Protein AF-A0AAN8VZH3-F1 (afdb_monomer_lite)

Organism: NCBI:txid194707

Sequence (102 aa):
MSKFESATLKDCLSQLGDGIGELKDSLKALKKLNSANMRFQIANVQTWVSAALTNDDTCNDGVSNKYISASLKNSVKKSVLNVAQLTSNALSIELMGSLKSL

pLDDT: mean 90.05, std 10.14, range [51.0, 98.31]

Foldseek 3Di:
DDPLQVVLVVLLVVLLVQLVVLCVQLVVLVVVADLVCNVVSLVSSLVSLVSSLVSLVVSLVSCVDPVHDPVSSVVSNVVSVVVNVVSVVVSVVSVVVVVVSD

Structure (mmCIF, N/CA/C/O backbone):
data_AF-A0AAN8VZH3-F1
#
_entry.id   AF-A0AAN8VZH3-F1
#
loop_
_atom_site.group_PDB
_atom_site.id
_atom_site.type_symbol
_atom_site.label_atom_id
_atom_site.label_alt_id
_atom_site.label_comp_id
_atom_site.label_asym_id
_atom_site.label_entity_id
_atom_site.label_seq_id
_atom_site.pdbx_PDB_ins_code
_atom_site.Cartn_x
_atom_site.Cartn_y
_atom_site.Cartn_z
_atom_site.occupancy
_atom_site.B_iso_or_equiv
_atom_site.auth_seq_id
_atom_site.auth_comp_id
_atom_site.auth_asym_id
_atom_site.auth_atom_id
_atom_site.pdbx_PDB_model_num
ATOM 1 N N . MET A 1 1 ? -15.011 -7.480 18.760 1.00 83.19 1 MET A N 1
ATOM 2 C CA . MET A 1 1 ? -14.742 -6.520 17.673 1.00 83.19 1 MET A CA 1
ATOM 3 C C . MET A 1 1 ? -16.050 -5.848 17.298 1.00 83.19 1 MET A C 1
ATOM 5 O O . MET A 1 1 ? -17.036 -6.551 17.095 1.00 83.19 1 MET A O 1
ATOM 9 N N . SER A 1 2 ? -16.095 -4.518 17.300 1.00 94.06 2 SER A N 1
ATOM 10 C CA . SER A 1 2 ? -17.302 -3.754 16.963 1.00 94.06 2 SER A CA 1
ATOM 11 C C . SER A 1 2 ? -17.579 -3.764 15.452 1.00 94.06 2 SER A C 1
ATOM 13 O O . SER A 1 2 ? -16.702 -4.085 14.647 1.00 94.06 2 SER A O 1
ATOM 15 N N . LYS A 1 3 ? -18.799 -3.381 15.042 1.00 94.56 3 LYS A N 1
ATOM 16 C CA . LYS A 1 3 ? -19.124 -3.193 13.613 1.00 94.56 3 LYS A CA 1
ATOM 17 C C . LYS A 1 3 ? -18.210 -2.152 12.958 1.00 94.56 3 LYS A C 1
ATOM 19 O O . LYS A 1 3 ? -17.792 -2.351 11.825 1.00 94.56 3 LYS A O 1
ATOM 24 N N . PHE A 1 4 ? -17.884 -1.085 13.690 1.00 92.06 4 PHE A N 1
ATOM 25 C CA . PHE A 1 4 ? -16.985 -0.030 13.231 1.00 92.06 4 PHE A CA 1
ATOM 26 C C . PHE A 1 4 ? -15.561 -0.560 13.029 1.00 92.06 4 PHE A C 1
ATOM 28 O O . PHE A 1 4 ? -15.014 -0.424 11.944 1.00 92.06 4 PHE A O 1
ATOM 35 N N . GLU A 1 5 ? -15.009 -1.275 14.015 1.00 95.62 5 GLU A N 1
ATOM 36 C CA . GLU A 1 5 ? -13.684 -1.904 13.903 1.00 95.62 5 GLU A CA 1
ATOM 37 C C . GLU A 1 5 ? -13.605 -2.880 12.723 1.00 95.62 5 GLU A C 1
ATOM 39 O O . GLU A 1 5 ? -12.612 -2.901 12.000 1.00 95.62 5 GLU A O 1
ATOM 44 N N . SER A 1 6 ? -14.660 -3.670 12.494 1.00 95.94 6 SER A N 1
ATOM 45 C CA . SER A 1 6 ? -14.703 -4.580 11.348 1.00 95.94 6 SER A CA 1
ATOM 46 C C . SER A 1 6 ? -14.755 -3.847 10.008 1.00 95.94 6 SER A C 1
ATOM 48 O O . SER A 1 6 ? -14.205 -4.373 9.043 1.00 95.94 6 SER A O 1
ATOM 50 N N . ALA A 1 7 ? -15.439 -2.703 9.922 1.00 95.69 7 ALA A N 1
ATOM 51 C CA . ALA A 1 7 ? -15.486 -1.893 8.707 1.00 95.69 7 ALA A CA 1
ATOM 52 C C . ALA A 1 7 ? -14.116 -1.263 8.432 1.00 95.69 7 ALA A C 1
ATOM 54 O O . ALA A 1 7 ? -13.553 -1.488 7.369 1.00 95.69 7 ALA A O 1
ATOM 55 N N . THR A 1 8 ? -13.511 -0.621 9.435 1.00 95.69 8 THR A N 1
ATOM 56 C CA . THR A 1 8 ? -12.165 -0.041 9.321 1.00 95.69 8 THR A CA 1
ATOM 57 C C . THR A 1 8 ? -11.114 -1.080 8.932 1.00 95.69 8 THR A C 1
ATOM 59 O O . THR A 1 8 ? -10.245 -0.802 8.110 1.00 95.69 8 THR A O 1
ATOM 62 N N . LEU A 1 9 ? -11.186 -2.299 9.482 1.00 96.00 9 LEU A N 1
ATOM 63 C CA . LEU A 1 9 ? -10.264 -3.368 9.099 1.00 96.00 9 LEU A CA 1
ATOM 64 C C . LEU A 1 9 ? -10.470 -3.813 7.644 1.00 96.00 9 LEU A C 1
ATOM 66 O O . LEU A 1 9 ? -9.492 -4.083 6.955 1.00 96.00 9 LEU A O 1
ATOM 70 N N . LYS A 1 10 ? -11.719 -3.884 7.165 1.00 97.31 10 LYS A N 1
ATOM 71 C CA . LYS A 1 10 ? -12.008 -4.191 5.755 1.00 97.31 10 LYS A CA 1
ATOM 72 C C . LYS A 1 10 ? -11.479 -3.105 4.825 1.00 97.31 10 L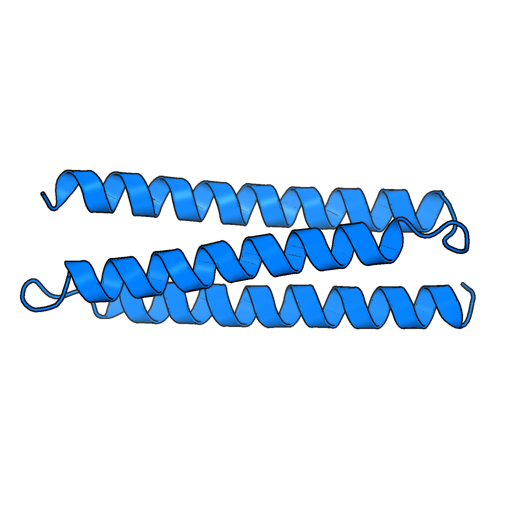YS A C 1
ATOM 74 O O . LYS A 1 10 ? -10.854 -3.447 3.827 1.00 97.31 10 LYS A O 1
ATOM 79 N N . ASP A 1 11 ? -11.675 -1.838 5.176 1.00 97.06 11 ASP A N 1
ATOM 80 C CA . ASP A 1 11 ? -11.172 -0.708 4.392 1.00 97.06 11 ASP A CA 1
ATOM 81 C C . ASP A 1 11 ? -9.642 -0.744 4.327 1.00 97.06 11 ASP A C 1
ATOM 83 O O . ASP A 1 11 ? -9.071 -0.682 3.242 1.00 97.06 11 ASP A O 1
ATOM 87 N N . CYS A 1 12 ? -8.974 -0.973 5.465 1.00 97.31 12 CYS A N 1
ATOM 88 C CA . CYS A 1 12 ? -7.526 -1.170 5.496 1.00 97.31 12 CYS A CA 1
ATOM 89 C C . CYS A 1 12 ? -7.075 -2.334 4.597 1.00 97.31 12 CYS A C 1
ATOM 91 O O . CYS A 1 12 ? -6.135 -2.185 3.822 1.00 97.31 12 CYS A O 1
ATOM 93 N N . LEU A 1 13 ? -7.741 -3.492 4.668 1.00 97.12 13 LEU A N 1
ATOM 94 C CA . LEU A 1 13 ? -7.406 -4.636 3.815 1.00 97.12 13 LEU A CA 1
ATOM 95 C C . LEU A 1 13 ? -7.597 -4.323 2.325 1.00 97.12 13 LEU A C 1
ATOM 97 O O . LEU A 1 13 ? -6.822 -4.824 1.513 1.00 97.12 13 LEU A O 1
ATOM 101 N N . SER A 1 14 ? -8.588 -3.499 1.969 1.00 98.19 14 SER A N 1
ATOM 102 C CA . SER A 1 14 ? -8.764 -3.016 0.596 1.00 98.19 14 SER A CA 1
ATOM 103 C C . SER A 1 14 ? -7.578 -2.161 0.159 1.00 98.19 14 SER A C 1
ATOM 105 O O . SER A 1 14 ? -6.994 -2.455 -0.875 1.00 98.19 14 SER A O 1
ATOM 107 N N . GLN A 1 15 ? -7.166 -1.183 0.976 1.00 98.31 15 GLN A N 1
ATOM 108 C CA . GLN A 1 15 ? -6.012 -0.321 0.679 1.00 98.31 15 GLN A CA 1
ATOM 109 C C . GLN A 1 15 ? -4.727 -1.138 0.489 1.00 98.31 15 GLN A C 1
ATOM 111 O O . GLN A 1 15 ? -4.025 -0.985 -0.505 1.00 98.31 15 GLN A O 1
ATOM 116 N N . LEU A 1 16 ? -4.450 -2.083 1.393 1.00 96.88 16 LEU A N 1
ATOM 117 C CA . LEU A 1 16 ? -3.298 -2.980 1.251 1.00 96.88 16 LEU A CA 1
ATOM 118 C C . LEU A 1 16 ? -3.403 -3.856 -0.011 1.00 96.88 16 LEU A C 1
ATOM 120 O O . LEU A 1 16 ? -2.396 -4.156 -0.652 1.00 96.88 16 LEU A O 1
ATOM 124 N N . GLY A 1 17 ? -4.616 -4.277 -0.377 1.00 97.62 17 GLY A N 1
ATOM 125 C CA . GLY A 1 17 ? -4.887 -5.008 -1.615 1.00 97.62 17 GLY A CA 1
ATOM 126 C C . GLY A 1 17 ? -4.575 -4.190 -2.870 1.00 97.62 17 GLY A C 1
ATOM 127 O O . GLY A 1 17 ? -3.935 -4.715 -3.787 1.00 97.62 17 GLY A O 1
ATOM 128 N N . ASP A 1 18 ? -4.964 -2.916 -2.882 1.00 98.12 18 ASP A N 1
ATOM 129 C CA . ASP A 1 18 ? -4.674 -1.969 -3.961 1.00 98.12 18 ASP A CA 1
ATOM 130 C C . ASP A 1 18 ? -3.161 -1.723 -4.073 1.00 98.12 18 ASP A C 1
ATOM 132 O O . ASP A 1 18 ? -2.592 -1.890 -5.155 1.00 98.12 18 ASP A O 1
ATOM 136 N N . GLY A 1 19 ? -2.477 -1.509 -2.941 1.00 97.00 19 GLY A N 1
ATOM 137 C CA . GLY A 1 19 ? -1.014 -1.404 -2.877 1.00 97.00 19 GLY A CA 1
ATOM 138 C C . GLY A 1 19 ? -0.289 -2.637 -3.432 1.00 97.00 19 GLY A C 1
ATOM 139 O O . GLY A 1 19 ? 0.674 -2.524 -4.190 1.00 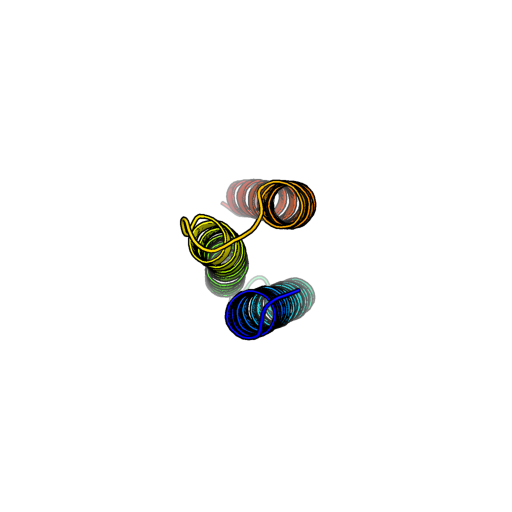97.00 19 GLY A O 1
ATOM 140 N N . ILE A 1 20 ? -0.784 -3.847 -3.147 1.00 96.19 20 ILE A N 1
ATOM 141 C CA . ILE A 1 20 ? -0.259 -5.082 -3.759 1.00 96.19 20 ILE A CA 1
ATOM 142 C C . ILE A 1 20 ? -0.469 -5.085 -5.283 1.00 96.19 20 ILE A C 1
ATOM 144 O O . ILE A 1 20 ? 0.375 -5.607 -6.020 1.00 96.19 20 ILE A O 1
ATOM 148 N N . GLY A 1 21 ? -1.597 -4.564 -5.769 1.00 96.88 21 GLY A N 1
ATOM 149 C CA . GLY A 1 21 ? -1.874 -4.404 -7.197 1.00 96.88 21 GLY A CA 1
ATOM 150 C C . GLY A 1 21 ? -0.858 -3.489 -7.878 1.00 96.88 21 GLY A C 1
ATOM 151 O O . GLY A 1 21 ? -0.236 -3.885 -8.865 1.00 96.88 21 GLY A O 1
ATOM 152 N N . GLU A 1 22 ? -0.616 -2.325 -7.288 1.00 97.12 22 GLU A N 1
ATOM 153 C CA . GLU A 1 22 ? 0.345 -1.329 -7.766 1.00 97.12 22 GLU A CA 1
ATOM 154 C C . GLU A 1 22 ? 1.775 -1.884 -7.779 1.00 97.12 22 GLU A C 1
ATOM 156 O O . GLU A 1 22 ? 2.462 -1.817 -8.798 1.00 97.12 22 GLU A O 1
ATOM 161 N N . LEU A 1 23 ? 2.200 -2.566 -6.709 1.00 94.75 23 LEU A N 1
ATOM 162 C CA . LEU A 1 23 ? 3.497 -3.251 -6.659 1.00 94.75 23 LEU A CA 1
ATOM 163 C C . LEU A 1 23 ? 3.642 -4.322 -7.754 1.00 94.75 23 LEU A C 1
ATOM 165 O O . LEU A 1 23 ? 4.716 -4.493 -8.340 1.00 94.75 23 LEU A O 1
ATOM 169 N N . LYS A 1 24 ? 2.568 -5.056 -8.076 1.00 94.31 24 LYS A N 1
ATOM 170 C CA . LYS A 1 24 ? 2.581 -6.014 -9.195 1.00 94.31 24 LYS A CA 1
ATOM 171 C C . LYS A 1 24 ? 2.737 -5.308 -10.538 1.00 94.31 24 LYS A C 1
ATOM 173 O O . LYS A 1 24 ? 3.402 -5.857 -11.419 1.00 94.31 24 LYS A O 1
ATOM 178 N N . ASP A 1 25 ? 2.140 -4.137 -10.714 1.00 94.00 25 ASP A N 1
ATOM 179 C CA . ASP A 1 25 ? 2.271 -3.355 -11.941 1.00 94.00 25 ASP A CA 1
ATOM 180 C C . ASP A 1 25 ? 3.675 -2.754 -12.085 1.00 94.00 25 ASP A C 1
ATOM 182 O O . ASP A 1 25 ? 4.267 -2.882 -13.165 1.00 94.00 25 ASP A O 1
ATOM 186 N N . SER A 1 26 ? 4.287 -2.293 -10.987 1.00 91.81 26 SER A N 1
ATOM 187 C CA . SER A 1 26 ? 5.717 -1.955 -10.929 1.00 91.81 26 SER A CA 1
ATOM 188 C C . SER A 1 26 ? 6.587 -3.108 -11.422 1.00 91.81 26 SER A C 1
ATOM 190 O O . SER A 1 26 ? 7.372 -2.955 -12.362 1.00 91.81 26 SER A O 1
ATOM 192 N N . LEU A 1 27 ? 6.389 -4.316 -10.884 1.00 89.69 27 LEU A N 1
ATOM 193 C CA . LEU A 1 27 ? 7.144 -5.499 -11.309 1.00 89.69 27 LEU A CA 1
ATOM 194 C C . LEU A 1 27 ? 6.938 -5.838 -12.792 1.00 89.69 27 LEU A C 1
ATOM 196 O O . LEU A 1 27 ? 7.882 -6.257 -13.468 1.00 89.69 27 LEU A O 1
ATOM 200 N N . LYS A 1 28 ? 5.721 -5.684 -13.328 1.00 89.75 28 LYS A N 1
ATOM 201 C CA . LYS A 1 28 ? 5.452 -5.915 -14.757 1.00 89.75 28 LYS A CA 1
ATOM 202 C C . LYS A 1 28 ? 6.176 -4.900 -15.639 1.00 89.75 28 LYS A C 1
ATOM 204 O O . LYS A 1 28 ? 6.671 -5.293 -16.695 1.00 89.75 28 LYS A O 1
ATOM 209 N N . ALA A 1 29 ? 6.234 -3.629 -15.243 1.00 87.81 29 ALA A N 1
ATOM 210 C CA . ALA A 1 29 ? 6.958 -2.608 -15.995 1.00 87.81 29 ALA A CA 1
ATOM 211 C C . ALA A 1 29 ? 8.473 -2.819 -15.935 1.00 87.81 29 ALA A C 1
ATOM 213 O O . ALA A 1 29 ? 9.115 -2.781 -16.984 1.00 87.81 29 ALA A O 1
ATOM 214 N N . LEU A 1 30 ? 9.020 -3.162 -14.763 1.00 85.81 30 LEU A N 1
ATOM 215 C CA . LEU A 1 30 ? 10.435 -3.518 -14.608 1.00 85.81 30 LEU A CA 1
ATOM 216 C C . LEU A 1 30 ? 10.834 -4.701 -15.507 1.00 85.81 30 LEU A C 1
ATOM 218 O O . LEU A 1 30 ? 11.866 -4.669 -16.171 1.00 85.81 30 LEU A O 1
ATOM 222 N N . LYS A 1 31 ? 9.985 -5.730 -15.615 1.00 86.81 31 LYS A N 1
ATOM 223 C CA . LYS A 1 31 ? 10.220 -6.877 -16.516 1.00 86.81 31 LYS A CA 1
ATOM 224 C C . LYS A 1 31 ? 10.193 -6.522 -18.005 1.00 86.81 31 LYS A C 1
ATOM 226 O O . LYS A 1 31 ? 10.680 -7.300 -18.818 1.00 86.81 31 LYS A O 1
ATOM 231 N N . LYS A 1 32 ? 9.593 -5.388 -18.371 1.00 88.00 32 LYS A N 1
ATOM 232 C CA . LYS A 1 32 ? 9.470 -4.902 -19.754 1.00 88.00 32 LYS A CA 1
ATOM 233 C C . LYS A 1 32 ? 10.443 -3.758 -20.059 1.00 88.00 32 LYS A C 1
ATOM 235 O O . LYS A 1 32 ? 10.268 -3.076 -21.077 1.00 88.00 32 LYS A O 1
ATOM 240 N N . LEU A 1 33 ? 11.434 -3.539 -19.188 1.00 86.12 33 LEU A N 1
ATOM 241 C CA . LEU A 1 33 ? 12.439 -2.498 -19.369 1.00 86.12 33 LEU A CA 1
ATOM 242 C C . LEU A 1 33 ? 13.146 -2.645 -20.716 1.00 86.12 33 LEU A C 1
ATOM 244 O O . LEU A 1 33 ? 13.624 -3.718 -21.076 1.00 86.12 33 LEU A O 1
ATOM 248 N N . ASN A 1 34 ? 13.210 -1.546 -21.460 1.00 86.75 34 ASN A N 1
ATOM 249 C CA . ASN A 1 34 ? 13.967 -1.442 -22.703 1.00 86.75 34 ASN A CA 1
ATOM 250 C C . ASN A 1 34 ? 14.605 -0.057 -22.813 1.00 86.75 34 ASN A C 1
ATOM 252 O O . ASN A 1 34 ? 14.091 0.913 -22.262 1.00 86.75 34 ASN A O 1
ATOM 256 N N . SER A 1 35 ? 15.712 0.039 -23.548 1.00 83.81 35 SER A N 1
ATOM 257 C CA . SER A 1 35 ? 16.488 1.278 -23.680 1.00 83.81 35 SER A CA 1
ATOM 258 C C . SER A 1 35 ? 15.699 2.438 -24.294 1.00 83.81 35 SER A C 1
ATOM 260 O O . SER A 1 35 ? 15.933 3.582 -23.921 1.00 83.81 35 SER A O 1
ATOM 262 N N . ALA A 1 36 ? 14.738 2.166 -25.181 1.00 87.81 36 ALA A N 1
ATOM 263 C CA . ALA A 1 36 ? 13.965 3.204 -25.861 1.00 87.81 36 ALA A CA 1
ATOM 264 C C . ALA A 1 36 ? 12.985 3.948 -24.933 1.00 87.81 36 ALA A C 1
ATOM 266 O O . ALA A 1 36 ? 12.767 5.141 -25.113 1.00 87.81 36 ALA A O 1
ATOM 267 N N . ASN A 1 37 ? 12.410 3.265 -23.934 1.00 85.38 37 ASN A N 1
ATOM 268 C CA . ASN A 1 37 ? 11.378 3.822 -23.046 1.00 85.38 37 ASN A CA 1
ATOM 269 C C . ASN A 1 37 ? 11.738 3.755 -21.554 1.00 85.38 37 ASN A C 1
ATOM 271 O O . ASN A 1 37 ? 10.877 3.983 -20.702 1.00 85.38 37 ASN A O 1
ATOM 275 N N . MET A 1 38 ? 12.997 3.457 -21.229 1.00 84.94 38 MET A N 1
ATOM 276 C CA . MET A 1 38 ? 13.458 3.173 -19.868 1.00 84.94 38 MET A CA 1
ATOM 277 C C . MET A 1 38 ? 13.020 4.238 -18.857 1.00 84.94 38 MET A C 1
ATOM 279 O O . MET A 1 38 ? 12.411 3.908 -17.843 1.00 84.94 38 MET A O 1
ATOM 283 N N . ARG A 1 39 ? 13.256 5.523 -19.157 1.00 85.88 39 ARG A N 1
ATOM 284 C CA . ARG A 1 39 ? 12.917 6.638 -18.258 1.00 85.88 39 ARG A CA 1
ATOM 285 C C . ARG A 1 39 ? 11.422 6.702 -17.939 1.00 85.88 39 ARG A C 1
ATOM 287 O O . ARG A 1 39 ? 11.048 6.907 -16.790 1.00 85.88 39 ARG A O 1
ATOM 294 N N . PHE A 1 40 ? 10.572 6.514 -18.947 1.00 86.94 40 PHE A N 1
ATOM 295 C CA . PHE A 1 40 ? 9.120 6.525 -18.770 1.00 86.94 40 PHE A CA 1
ATOM 296 C C . PHE A 1 40 ? 8.636 5.299 -17.985 1.00 86.94 40 PHE A C 1
ATOM 298 O O . PHE A 1 40 ? 7.794 5.413 -17.100 1.00 86.94 40 PHE A O 1
ATOM 305 N N . GLN A 1 41 ? 9.204 4.125 -18.261 1.00 87.81 41 GLN A N 1
ATOM 306 C CA . GLN A 1 41 ? 8.871 2.896 -17.541 1.00 87.81 41 GLN A CA 1
ATOM 307 C C . GLN A 1 41 ? 9.262 2.978 -16.063 1.00 87.81 41 GLN A C 1
ATOM 309 O O . GLN A 1 41 ? 8.468 2.598 -15.209 1.00 87.81 41 GLN A O 1
ATOM 314 N N . ILE A 1 42 ? 10.436 3.534 -15.764 1.00 87.50 42 ILE A N 1
ATOM 315 C CA . ILE A 1 42 ? 10.887 3.817 -14.399 1.00 87.50 42 ILE A CA 1
ATOM 316 C C . ILE A 1 42 ? 9.960 4.826 -13.706 1.00 87.50 42 ILE A C 1
ATOM 318 O O . ILE A 1 42 ? 9.610 4.628 -12.547 1.00 87.50 42 ILE A O 1
ATOM 322 N N . ALA A 1 43 ? 9.513 5.877 -14.399 1.00 88.62 43 ALA A N 1
ATOM 323 C CA . ALA A 1 43 ? 8.581 6.847 -13.820 1.00 88.62 43 ALA A CA 1
ATOM 324 C C . ALA A 1 43 ? 7.224 6.212 -13.445 1.00 88.62 43 ALA A C 1
ATOM 326 O O . ALA A 1 43 ? 6.670 6.514 -12.387 1.00 88.62 43 ALA A O 1
ATOM 327 N N . ASN A 1 44 ? 6.706 5.290 -14.267 1.00 90.62 44 ASN A N 1
ATOM 328 C CA . ASN A 1 44 ? 5.489 4.539 -13.931 1.00 90.62 44 ASN A CA 1
ATOM 329 C C . ASN A 1 44 ? 5.695 3.659 -12.693 1.00 90.62 44 ASN A C 1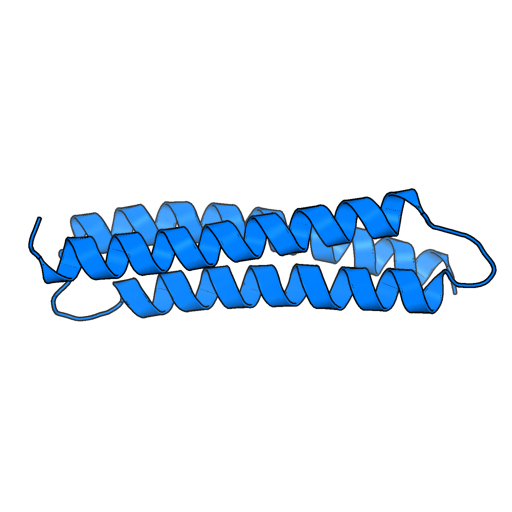
ATOM 331 O O . ASN A 1 44 ? 4.859 3.656 -11.795 1.00 90.62 44 ASN A O 1
ATOM 335 N N . VAL A 1 45 ? 6.835 2.969 -12.622 1.00 91.62 45 VAL A N 1
ATOM 336 C CA . VAL A 1 45 ? 7.230 2.164 -11.459 1.00 91.62 45 VAL A CA 1
ATOM 337 C C . VAL A 1 45 ? 7.246 3.020 -10.186 1.00 91.62 45 VAL A C 1
ATOM 339 O O . VAL A 1 45 ? 6.550 2.694 -9.229 1.00 91.62 45 VAL A O 1
ATOM 342 N N . GLN A 1 46 ? 7.925 4.172 -10.207 1.00 90.56 46 GLN A N 1
ATOM 343 C CA . GLN A 1 46 ? 7.962 5.110 -9.076 1.00 90.56 46 GLN A CA 1
ATOM 344 C C . GLN A 1 46 ? 6.566 5.588 -8.656 1.00 90.56 46 GLN A C 1
ATOM 346 O O . GLN A 1 46 ? 6.289 5.706 -7.463 1.00 90.56 46 GLN A O 1
ATOM 351 N N . THR A 1 47 ? 5.687 5.848 -9.628 1.00 93.50 47 THR A N 1
ATOM 352 C CA . THR A 1 47 ? 4.299 6.265 -9.378 1.00 93.50 47 THR A CA 1
ATOM 353 C C . THR A 1 47 ? 3.536 5.190 -8.611 1.00 93.50 47 THR A C 1
ATOM 355 O O . THR A 1 47 ? 2.950 5.481 -7.573 1.00 93.50 47 THR A O 1
ATOM 358 N N . TRP A 1 48 ? 3.581 3.941 -9.075 1.00 96.38 48 TRP A N 1
ATOM 359 C CA . TRP A 1 48 ? 2.865 2.839 -8.432 1.00 96.38 48 TRP A CA 1
ATOM 360 C C . TRP A 1 48 ? 3.435 2.475 -7.061 1.00 96.38 48 TRP A C 1
ATOM 362 O O . TRP A 1 48 ? 2.671 2.248 -6.131 1.00 96.38 48 TRP A O 1
ATOM 372 N N . VAL A 1 49 ? 4.759 2.480 -6.879 1.00 94.50 49 VAL A N 1
ATOM 373 C CA . VAL A 1 49 ? 5.335 2.222 -5.547 1.00 94.50 49 VAL A CA 1
ATOM 374 C C . VAL A 1 49 ? 4.989 3.346 -4.559 1.00 94.50 49 VAL A C 1
ATOM 376 O O . VAL A 1 49 ? 4.723 3.080 -3.389 1.00 94.50 49 VAL A O 1
ATOM 379 N N . SER A 1 50 ? 4.926 4.598 -5.024 1.00 93.62 50 SER A N 1
ATOM 380 C CA . SER A 1 50 ? 4.501 5.736 -4.193 1.00 93.62 50 SER A CA 1
ATOM 381 C C . SER A 1 50 ? 3.008 5.679 -3.844 1.00 93.62 50 SER A C 1
ATOM 383 O O . SER A 1 50 ? 2.615 6.045 -2.734 1.00 93.62 50 SER A O 1
ATOM 385 N N . ALA A 1 51 ? 2.174 5.181 -4.761 1.00 96.69 51 ALA A N 1
ATOM 386 C CA . ALA A 1 51 ? 0.766 4.905 -4.490 1.00 96.69 51 ALA A CA 1
ATOM 387 C C . ALA A 1 51 ? 0.608 3.809 -3.418 1.00 96.69 51 ALA A C 1
ATOM 389 O O . ALA A 1 51 ? -0.148 4.002 -2.467 1.00 96.69 51 ALA A O 1
ATOM 390 N N . ALA A 1 52 ? 1.432 2.755 -3.461 1.00 97.31 52 ALA A N 1
ATOM 391 C CA . ALA A 1 52 ? 1.387 1.689 -2.461 1.00 97.31 52 ALA A CA 1
ATOM 392 C C . ALA A 1 52 ? 1.720 2.206 -1.049 1.00 97.31 52 ALA A C 1
ATOM 394 O O . ALA A 1 52 ? 1.036 1.851 -0.091 1.00 97.31 52 ALA A O 1
ATOM 395 N N . LEU A 1 53 ? 2.699 3.112 -0.922 1.00 96.81 53 LEU A N 1
ATOM 396 C CA . LEU A 1 53 ? 2.984 3.802 0.347 1.00 96.81 53 LEU A CA 1
ATOM 397 C C . LEU A 1 53 ? 1.807 4.669 0.815 1.00 96.81 53 LEU A C 1
ATOM 399 O O . LEU A 1 53 ? 1.485 4.686 1.999 1.00 96.81 53 LEU A O 1
ATOM 403 N N . THR A 1 54 ? 1.135 5.355 -0.111 1.00 97.62 54 THR A N 1
ATOM 404 C CA . THR A 1 54 ? -0.051 6.168 0.209 1.00 97.62 54 THR A CA 1
ATOM 405 C C . THR A 1 54 ? -1.200 5.295 0.728 1.00 97.62 54 THR A C 1
ATOM 407 O O . THR A 1 54 ? -1.912 5.685 1.656 1.00 97.62 54 THR A O 1
ATOM 410 N N . ASN A 1 55 ? -1.365 4.095 0.168 1.00 97.75 55 ASN A N 1
ATOM 411 C CA . ASN A 1 55 ? -2.351 3.114 0.616 1.00 97.75 55 ASN A CA 1
ATOM 412 C C . ASN A 1 55 ? -2.020 2.574 2.023 1.00 97.75 55 ASN A C 1
ATOM 414 O O . ASN A 1 55 ? -2.914 2.460 2.870 1.00 97.75 55 ASN A O 1
ATOM 418 N N . ASP A 1 56 ? -0.740 2.305 2.306 1.00 96.62 56 ASP A N 1
ATOM 419 C CA . ASP A 1 56 ? -0.266 1.931 3.645 1.00 96.62 56 ASP A CA 1
ATOM 420 C C . ASP A 1 56 ? -0.588 3.035 4.675 1.00 96.62 56 ASP A C 1
ATOM 422 O O . ASP A 1 56 ? -1.200 2.764 5.717 1.00 96.62 56 ASP A O 1
ATOM 426 N N . ASP A 1 57 ? -0.258 4.293 4.362 1.00 9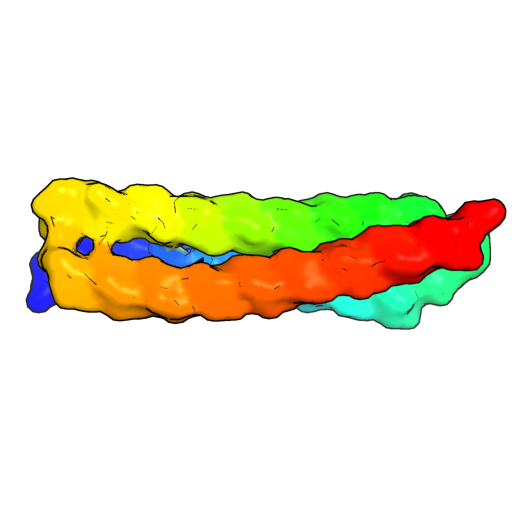6.75 57 ASP A N 1
ATOM 427 C CA . ASP A 1 57 ? -0.549 5.450 5.218 1.00 96.75 57 ASP A CA 1
ATOM 428 C C . ASP A 1 57 ? -2.059 5.625 5.445 1.00 96.75 57 ASP A C 1
ATOM 430 O O . ASP A 1 57 ? -2.506 5.785 6.585 1.00 96.75 57 ASP A O 1
ATOM 434 N N . THR A 1 58 ? -2.866 5.480 4.389 1.00 96.94 58 THR A N 1
ATOM 435 C CA . THR A 1 58 ? -4.333 5.571 4.462 1.00 96.94 58 THR A CA 1
ATOM 436 C C . THR A 1 58 ? -4.922 4.505 5.391 1.00 96.94 58 THR A C 1
ATOM 438 O O . THR A 1 58 ? -5.795 4.809 6.212 1.00 96.94 58 THR A O 1
ATOM 441 N N . CYS A 1 59 ? -4.431 3.258 5.337 1.00 97.12 59 CYS A N 1
ATOM 442 C CA . CYS A 1 59 ? -4.844 2.237 6.303 1.00 97.12 59 CYS A CA 1
ATOM 443 C C . CYS A 1 59 ? -4.476 2.645 7.745 1.00 97.12 59 CYS A C 1
ATOM 445 O O . CYS A 1 59 ? -5.308 2.530 8.657 1.00 97.12 59 CYS A O 1
ATOM 447 N N . ASN A 1 60 ? -3.241 3.106 7.972 1.00 96.19 60 ASN A N 1
ATOM 448 C CA . ASN A 1 60 ? -2.769 3.490 9.304 1.00 96.19 60 ASN A CA 1
ATOM 449 C C . ASN A 1 60 ? -3.569 4.672 9.893 1.00 96.19 60 ASN A C 1
ATOM 451 O O . ASN A 1 60 ? -3.869 4.688 11.096 1.00 96.19 60 ASN A O 1
ATOM 455 N N . ASP A 1 61 ? -3.972 5.624 9.055 1.00 94.62 61 ASP A N 1
ATOM 456 C CA . ASP A 1 61 ? -4.839 6.737 9.442 1.00 94.62 61 ASP A CA 1
ATOM 457 C C . ASP A 1 61 ? -6.254 6.259 9.790 1.00 94.62 61 ASP A C 1
ATOM 459 O O . ASP A 1 61 ? -6.809 6.652 10.823 1.00 94.62 61 ASP A O 1
ATOM 463 N N . GLY A 1 62 ? -6.804 5.320 9.012 1.00 93.31 62 GLY A N 1
ATOM 464 C CA . GLY A 1 62 ? -8.114 4.716 9.267 1.00 93.31 62 GLY A CA 1
ATOM 465 C C . GLY A 1 62 ? -8.226 4.076 10.657 1.00 93.31 62 GLY A C 1
ATOM 466 O O . GLY A 1 62 ? -9.211 4.290 11.372 1.00 93.31 62 GLY A O 1
ATOM 467 N N . VAL A 1 63 ? -7.192 3.349 11.099 1.00 94.06 63 VAL A N 1
ATOM 468 C CA . VAL A 1 63 ? -7.167 2.715 12.435 1.00 94.06 63 VAL A CA 1
ATOM 469 C C . VAL A 1 63 ? -6.762 3.654 13.571 1.00 94.06 63 VAL A C 1
ATOM 471 O O . VAL A 1 63 ? -6.822 3.273 14.743 1.00 94.06 63 VAL A O 1
ATOM 474 N N . SER A 1 64 ? -6.365 4.891 13.268 1.00 92.62 64 SER A N 1
ATOM 475 C CA . SER A 1 64 ? -5.974 5.867 14.288 1.00 92.62 64 SER A CA 1
ATOM 476 C C . SER A 1 64 ? -7.158 6.518 15.012 1.00 92.62 64 SER A C 1
ATOM 478 O O . SER A 1 64 ? -6.946 7.231 15.996 1.00 92.62 64 SER A O 1
ATOM 480 N N . ASN A 1 65 ? -8.386 6.202 14.596 1.00 90.12 65 ASN A N 1
ATOM 481 C CA . ASN A 1 65 ? -9.639 6.675 15.173 1.00 90.12 65 ASN A CA 1
ATOM 482 C C . ASN A 1 65 ? -9.850 6.241 16.648 1.00 90.12 65 ASN A C 1
ATOM 484 O O . ASN A 1 65 ? -9.550 5.113 17.036 1.00 90.12 65 ASN A O 1
ATOM 488 N N . LYS A 1 66 ? -10.438 7.126 17.470 1.00 90.56 66 LYS A N 1
ATOM 489 C CA . LYS A 1 66 ? -10.718 6.905 18.906 1.00 90.56 66 LYS A CA 1
ATOM 490 C C . LYS A 1 66 ? -11.677 5.747 19.222 1.00 90.56 66 LYS A C 1
ATOM 492 O O . LYS A 1 66 ? -11.717 5.297 20.362 1.00 90.56 66 LYS A O 1
ATOM 497 N N . TYR A 1 67 ? -12.467 5.293 18.250 1.00 91.75 67 TYR A N 1
ATOM 498 C CA . TYR A 1 67 ? -13.410 4.178 18.402 1.00 91.75 67 TYR A CA 1
ATOM 499 C C . TYR A 1 67 ? -12.770 2.803 18.139 1.00 91.75 67 TYR A C 1
ATOM 501 O O . TYR A 1 67 ? -13.451 1.782 18.248 1.00 91.75 67 TYR A O 1
ATOM 509 N N . ILE A 1 68 ? -11.479 2.765 17.793 1.00 95.25 68 ILE A N 1
ATOM 510 C CA . ILE A 1 68 ? -10.706 1.538 17.591 1.00 95.25 68 ILE A CA 1
ATOM 511 C C . ILE A 1 68 ? -10.001 1.166 18.894 1.00 95.25 68 ILE A C 1
ATOM 513 O O . ILE A 1 68 ? -9.340 1.999 19.519 1.00 95.25 68 ILE A O 1
ATOM 517 N N . SER A 1 69 ? -10.114 -0.096 19.311 1.00 95.88 69 SER A N 1
ATOM 518 C CA . SER A 1 69 ? -9.400 -0.577 20.493 1.00 95.88 69 SER A CA 1
ATOM 519 C C . SER A 1 69 ? -7.881 -0.463 20.320 1.00 95.88 69 SER A C 1
ATOM 521 O O . SER A 1 69 ? -7.327 -0.724 19.250 1.00 95.88 69 SER A O 1
ATOM 523 N N . ALA A 1 70 ? -7.177 -0.124 21.403 1.00 95.50 70 ALA A N 1
ATOM 524 C CA . ALA A 1 70 ? -5.720 0.025 21.381 1.00 95.50 70 ALA A CA 1
ATOM 525 C C . ALA A 1 70 ? -5.002 -1.251 20.898 1.00 95.50 70 ALA A C 1
ATOM 527 O O . ALA A 1 70 ? -4.013 -1.172 20.174 1.00 95.50 70 ALA A O 1
ATOM 528 N N . SER A 1 71 ? -5.527 -2.429 21.255 1.00 95.12 71 SER A N 1
ATOM 529 C CA . SER A 1 71 ? -4.991 -3.722 20.812 1.00 95.12 71 SER A CA 1
ATOM 530 C C . SER A 1 71 ? -5.085 -3.901 19.291 1.00 95.12 71 SER A C 1
ATOM 532 O O . SER A 1 71 ? -4.090 -4.269 18.658 1.00 95.12 71 SER A O 1
ATOM 534 N N . LEU A 1 72 ? -6.241 -3.583 18.692 1.00 94.25 72 LEU A N 1
ATOM 535 C CA . LEU A 1 72 ? -6.428 -3.664 17.244 1.00 94.25 72 LEU A CA 1
ATOM 536 C C . LEU A 1 72 ? -5.560 -2.630 16.521 1.00 94.25 72 LEU A C 1
ATOM 538 O O . LEU A 1 72 ? -4.832 -2.990 15.598 1.00 94.25 72 LEU A O 1
ATOM 542 N N . LYS A 1 73 ? -5.565 -1.375 16.990 1.00 95.38 73 LYS A N 1
ATOM 543 C CA . LYS A 1 73 ? -4.733 -0.295 16.442 1.00 95.38 73 LYS A CA 1
ATOM 544 C C . LYS A 1 73 ? -3.252 -0.676 16.418 1.00 95.38 73 LYS A C 1
ATOM 546 O O . LYS A 1 73 ? -2.605 -0.544 15.383 1.00 95.38 73 LYS A O 1
ATOM 551 N N . ASN A 1 74 ? -2.720 -1.192 17.527 1.00 96.06 74 ASN A N 1
ATOM 552 C CA . ASN A 1 74 ? -1.314 -1.597 17.618 1.00 96.06 74 ASN A CA 1
ATOM 553 C C . ASN A 1 74 ? -0.986 -2.768 16.684 1.00 96.06 74 ASN A C 1
ATOM 555 O O . ASN A 1 74 ? 0.075 -2.772 16.060 1.00 96.06 74 ASN A O 1
ATOM 559 N N . SER A 1 75 ? -1.894 -3.741 16.570 1.00 95.81 75 SER A N 1
ATOM 560 C CA . SER A 1 75 ? -1.703 -4.898 15.689 1.00 95.81 75 SER A CA 1
ATOM 561 C C . SER A 1 75 ? -1.685 -4.485 14.218 1.00 95.81 75 SER A C 1
ATOM 563 O O . SER A 1 75 ? -0.763 -4.862 13.499 1.00 95.81 75 SER A O 1
ATOM 565 N N . VAL A 1 76 ? -2.648 -3.663 13.781 1.00 95.44 76 VAL A N 1
ATOM 566 C CA . VAL A 1 76 ? -2.702 -3.172 12.395 1.00 95.44 76 VAL A CA 1
ATOM 567 C C . VAL A 1 76 ? -1.499 -2.286 12.093 1.00 95.44 76 VAL A C 1
ATOM 569 O O . VAL A 1 76 ? -0.794 -2.548 11.124 1.00 95.44 76 VAL A O 1
ATOM 572 N N . LYS A 1 77 ? -1.187 -1.311 12.956 1.00 95.38 77 LYS A N 1
ATOM 573 C CA . LYS A 1 77 ? -0.040 -0.415 12.763 1.00 95.38 77 LYS A CA 1
ATOM 574 C C . LYS A 1 77 ? 1.277 -1.178 12.629 1.00 95.38 77 LYS A C 1
ATOM 576 O O . LYS A 1 77 ? 2.081 -0.852 11.764 1.00 95.38 77 LYS A O 1
ATOM 581 N N . LYS A 1 78 ? 1.503 -2.215 13.445 1.00 96.62 78 LYS A N 1
ATOM 582 C CA . LYS A 1 78 ? 2.709 -3.051 13.338 1.00 96.62 78 LYS A CA 1
ATOM 583 C C . LYS A 1 78 ? 2.804 -3.739 11.973 1.00 96.62 78 LYS A C 1
ATOM 585 O O . LYS A 1 78 ? 3.878 -3.747 11.379 1.00 96.62 78 LYS A O 1
ATOM 590 N N . SER A 1 79 ? 1.701 -4.309 11.489 1.00 95.50 79 SER A N 1
ATOM 591 C CA . SER A 1 79 ? 1.664 -4.977 10.185 1.00 95.50 79 SER A CA 1
ATOM 592 C C . SER A 1 79 ? 1.873 -3.994 9.034 1.00 95.50 79 SER A C 1
ATOM 594 O O . SER A 1 79 ? 2.707 -4.250 8.173 1.00 95.50 79 SER A O 1
ATOM 596 N N . VAL A 1 80 ? 1.177 -2.856 9.052 1.00 95.88 80 VAL A N 1
ATOM 597 C CA . VAL A 1 80 ? 1.250 -1.827 8.002 1.00 95.88 80 VAL A CA 1
ATOM 598 C C . VAL A 1 80 ? 2.636 -1.200 7.932 1.00 95.88 80 VAL A C 1
ATOM 600 O O . VAL A 1 80 ? 3.197 -1.106 6.851 1.00 95.88 80 VAL A O 1
ATOM 603 N N . LEU A 1 81 ? 3.253 -0.863 9.070 1.00 95.00 81 LEU A N 1
ATOM 604 C CA . LEU A 1 81 ? 4.620 -0.325 9.081 1.00 95.00 81 LEU A CA 1
ATOM 605 C C . LEU A 1 81 ? 5.642 -1.309 8.502 1.00 95.00 81 LEU A C 1
ATOM 607 O O . LEU A 1 81 ? 6.608 -0.892 7.869 1.00 95.00 81 LEU A O 1
ATOM 611 N N . ASN A 1 82 ? 5.439 -2.612 8.705 1.00 95.50 82 ASN A N 1
ATOM 612 C CA . ASN A 1 82 ? 6.295 -3.621 8.094 1.00 95.50 82 ASN A CA 1
ATOM 613 C C . ASN A 1 82 ? 6.120 -3.664 6.567 1.00 95.50 82 ASN A C 1
ATOM 615 O O . ASN A 1 82 ? 7.111 -3.766 5.848 1.00 95.50 82 ASN A O 1
ATOM 619 N N . VAL A 1 83 ? 4.883 -3.553 6.071 1.00 93.44 83 VAL A N 1
ATOM 620 C CA . VAL A 1 83 ? 4.605 -3.463 4.626 1.00 93.44 83 VAL A CA 1
ATOM 621 C C . VAL A 1 83 ? 5.216 -2.186 4.046 1.00 93.44 83 VAL A C 1
ATOM 623 O O . VAL A 1 83 ? 6.027 -2.283 3.129 1.00 93.44 83 VAL A O 1
ATOM 626 N N . ALA A 1 84 ? 4.963 -1.030 4.659 1.00 93.50 84 ALA A N 1
ATOM 627 C CA . ALA A 1 84 ? 5.504 0.259 4.234 1.00 93.50 84 ALA A CA 1
ATOM 628 C C . ALA A 1 84 ? 7.039 0.270 4.186 1.00 93.50 84 ALA A C 1
ATOM 630 O O . ALA A 1 84 ? 7.631 0.806 3.250 1.00 93.50 84 ALA A O 1
ATOM 631 N N . GLN A 1 85 ? 7.712 -0.371 5.149 1.00 93.56 85 GLN A N 1
ATOM 632 C CA . GLN A 1 85 ? 9.171 -0.497 5.122 1.00 93.56 85 GLN A CA 1
ATOM 633 C C . GLN A 1 85 ? 9.656 -1.318 3.920 1.00 93.56 85 GLN A C 1
ATOM 635 O O . GLN A 1 85 ? 10.644 -0.950 3.286 1.00 93.56 85 GLN A O 1
ATOM 640 N N . LEU A 1 86 ? 8.979 -2.421 3.591 1.00 91.62 86 LEU A N 1
ATOM 641 C CA . LEU A 1 86 ? 9.315 -3.233 2.419 1.00 91.62 86 LEU A CA 1
ATOM 642 C C . LEU A 1 86 ? 9.054 -2.468 1.114 1.00 91.62 86 LEU A C 1
ATOM 644 O O . LEU A 1 86 ? 9.905 -2.489 0.224 1.00 91.62 86 LEU A O 1
ATOM 648 N N . THR A 1 87 ? 7.934 -1.749 1.026 1.00 90.50 87 THR A N 1
ATOM 649 C CA . THR A 1 87 ? 7.590 -0.873 -0.104 1.00 90.50 87 THR A CA 1
ATOM 650 C C . THR A 1 87 ? 8.636 0.235 -0.284 1.00 90.50 87 THR A C 1
ATOM 652 O O . THR A 1 87 ? 9.143 0.444 -1.384 1.00 90.50 87 THR A O 1
ATOM 655 N N . SER A 1 88 ? 9.049 0.889 0.805 1.00 90.25 88 SER A N 1
ATOM 656 C CA . SER A 1 88 ? 10.094 1.923 0.801 1.00 90.25 88 SER A CA 1
ATOM 657 C C . SER A 1 88 ? 11.461 1.372 0.378 1.00 90.25 88 SER A C 1
ATOM 659 O O . SER A 1 88 ? 12.167 1.981 -0.429 1.00 90.25 88 SER A O 1
ATOM 661 N N . ASN A 1 89 ? 11.820 0.170 0.844 1.00 88.94 89 ASN A N 1
ATOM 662 C CA . ASN A 1 89 ? 13.040 -0.509 0.405 1.00 88.94 89 ASN A CA 1
ATOM 663 C C . ASN A 1 89 ? 13.014 -0.789 -1.107 1.00 88.94 89 ASN A C 1
ATOM 665 O O . ASN A 1 89 ? 14.026 -0.581 -1.778 1.00 88.94 89 ASN A O 1
ATOM 669 N N . ALA A 1 90 ? 11.872 -1.225 -1.651 1.00 84.75 90 ALA A N 1
ATOM 670 C CA . ALA A 1 90 ? 11.705 -1.421 -3.090 1.00 84.75 90 ALA A CA 1
ATOM 671 C C . ALA A 1 90 ? 11.877 -0.101 -3.864 1.00 84.75 90 ALA A C 1
ATOM 673 O O . ALA A 1 90 ? 12.688 -0.048 -4.790 1.00 84.75 90 ALA A O 1
ATOM 674 N N . LEU A 1 91 ? 11.226 0.982 -3.416 1.00 81.56 91 LEU A N 1
ATOM 675 C CA . LEU A 1 91 ? 11.364 2.318 -4.010 1.00 81.56 91 LEU A CA 1
ATOM 676 C C . LEU A 1 91 ? 12.825 2.792 -4.031 1.00 81.56 91 LEU A C 1
ATOM 678 O O . LEU A 1 91 ? 13.306 3.328 -5.028 1.00 81.56 91 LEU A O 1
ATOM 682 N N . SER A 1 92 ? 13.555 2.580 -2.932 1.00 84.75 92 SER A N 1
ATOM 683 C CA . SER A 1 92 ? 14.969 2.951 -2.826 1.00 84.75 92 SER A CA 1
ATOM 684 C C . SER A 1 92 ? 15.834 2.210 -3.850 1.00 84.75 92 SER A C 1
ATOM 686 O O . SER A 1 92 ? 16.660 2.826 -4.529 1.00 84.75 92 SER A O 1
ATOM 688 N N . ILE A 1 93 ? 15.618 0.901 -4.012 1.00 78.69 93 ILE A N 1
ATOM 689 C CA . ILE A 1 93 ? 16.327 0.085 -5.008 1.00 78.69 93 ILE A CA 1
ATOM 690 C C . ILE A 1 93 ? 16.053 0.602 -6.428 1.00 78.69 93 ILE A C 1
ATOM 692 O O . ILE A 1 93 ? 16.977 0.715 -7.237 1.00 78.69 93 ILE A O 1
ATOM 696 N N . GLU A 1 94 ? 14.810 0.976 -6.724 1.00 71.12 94 GLU A N 1
ATOM 697 C CA . G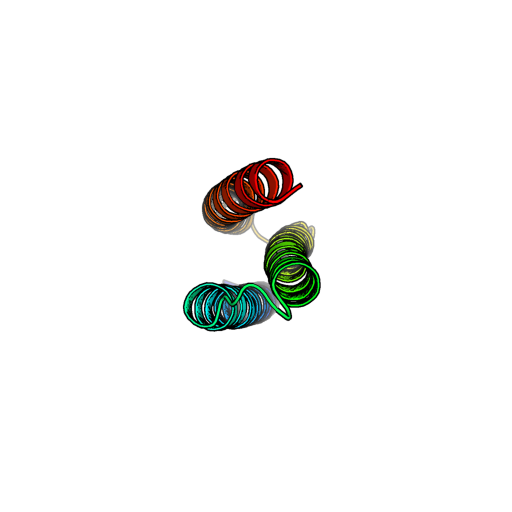LU A 1 94 ? 14.407 1.518 -8.026 1.00 71.12 94 GLU A CA 1
ATOM 698 C C . GLU A 1 94 ? 15.021 2.900 -8.306 1.00 71.12 94 GLU A C 1
ATOM 700 O O . GLU A 1 94 ? 15.523 3.154 -9.408 1.00 71.12 94 GLU A O 1
ATOM 705 N N . LEU A 1 95 ? 15.056 3.788 -7.308 1.00 70.06 95 LEU A N 1
ATOM 706 C CA . LEU A 1 95 ? 15.713 5.096 -7.408 1.00 70.06 95 LEU A CA 1
ATOM 707 C C . LEU A 1 95 ? 17.221 4.956 -7.663 1.00 70.06 95 LEU A C 1
ATOM 709 O O . LEU A 1 95 ? 17.769 5.649 -8.522 1.00 70.06 95 LEU A O 1
ATOM 713 N N . MET A 1 96 ? 17.888 4.014 -6.989 1.00 69.69 96 MET A N 1
ATOM 714 C CA . MET A 1 96 ? 19.303 3.714 -7.242 1.00 69.69 96 MET A CA 1
ATOM 715 C C . MET A 1 96 ? 19.543 3.165 -8.657 1.00 69.69 96 MET A C 1
ATOM 717 O O . MET A 1 96 ? 20.554 3.495 -9.279 1.00 69.69 96 MET A O 1
ATOM 721 N N . GLY A 1 97 ? 18.619 2.361 -9.195 1.00 63.62 97 GLY A N 1
ATOM 722 C CA . GLY A 1 97 ? 18.665 1.911 -10.591 1.00 63.62 97 GLY A CA 1
ATOM 723 C C . GLY A 1 97 ? 18.510 3.063 -11.589 1.00 63.62 97 GLY A C 1
ATOM 724 O O . GLY A 1 97 ? 19.237 3.128 -12.577 1.00 63.62 97 GLY A O 1
ATOM 725 N N . SER A 1 98 ? 17.625 4.013 -11.281 1.00 58.44 98 SER A N 1
ATOM 726 C CA . SER A 1 98 ? 17.369 5.204 -12.102 1.00 58.44 98 SER A CA 1
ATOM 727 C C . SER A 1 98 ? 18.612 6.091 -12.237 1.00 58.44 98 SER A C 1
ATOM 729 O O . SER A 1 98 ? 18.928 6.547 -13.333 1.00 58.44 98 SER A O 1
ATOM 731 N N . LEU A 1 99 ? 19.361 6.283 -11.145 1.00 55.22 99 LEU A N 1
ATOM 732 C CA . LEU A 1 99 ? 20.608 7.059 -11.141 1.00 55.22 99 LEU A CA 1
ATOM 733 C C . LEU A 1 99 ? 21.736 6.401 -11.948 1.00 55.22 99 LEU A C 1
ATOM 735 O O . LEU A 1 99 ? 22.559 7.113 -12.504 1.00 55.22 99 LEU A O 1
ATOM 739 N N . LYS A 1 100 ? 21.774 5.064 -12.037 1.00 59.06 100 LYS A N 1
ATOM 740 C CA . LYS A 1 100 ? 22.740 4.337 -12.885 1.00 59.06 100 LYS A CA 1
ATOM 741 C C . LYS A 1 100 ? 22.398 4.370 -14.378 1.00 59.06 100 LYS A C 1
ATOM 743 O O . LYS A 1 100 ? 23.233 3.981 -15.187 1.00 59.06 100 LYS A O 1
ATOM 748 N N . SER A 1 101 ? 21.165 4.739 -14.729 1.00 53.25 101 SER A N 1
ATOM 749 C CA . SER A 1 101 ? 20.695 4.829 -16.120 1.00 53.25 101 SER A CA 1
ATOM 750 C C . SER A 1 101 ? 20.855 6.220 -16.750 1.00 53.25 101 SER A C 1
ATOM 752 O O . SER A 1 101 ? 20.536 6.385 -17.927 1.00 53.25 101 SER A O 1
ATOM 754 N N . LEU A 1 102 ? 21.321 7.197 -15.963 1.00 51.00 102 LEU A N 1
ATOM 755 C CA . LEU A 1 102 ? 21.749 8.532 -16.392 1.00 51.00 102 LEU A CA 1
ATOM 756 C C . LEU A 1 102 ? 23.265 8.543 -16.613 1.00 51.00 102 LEU A C 1
ATOM 758 O O . LEU A 1 102 ? 23.697 9.277 -17.527 1.00 51.00 102 LEU A O 1
#

Secondary structure (DSSP, 8-state):
--HHHHHHHHHHHHHHHHHHHHHHHHHHHHHT--TTTHHHHHHHHHHHHHHHHHHHHHHHHHTTSTTS-HHHHHHHHHHHHHHHHHHHHHHHHHHHHHHHT-

InterPro domains:
  IPR006501 Pectinesterase inhibitor domain [PF04043] (7-93)
  IPR006501 Pectinesterase inhibitor domain [SM00856] (1-93)
  IPR006501 Pectinesterase inhibitor domain [TIGR01614] (3-93)
  IPR035513 Invertase/pectin methylesterase inhibitor domain superfamily [G3DSA:1.20.140.40] (1-96)
  IPR035513 Invertase/pectin methylesterase inhibitor domain superfamily [SSF101148] (4-93)
 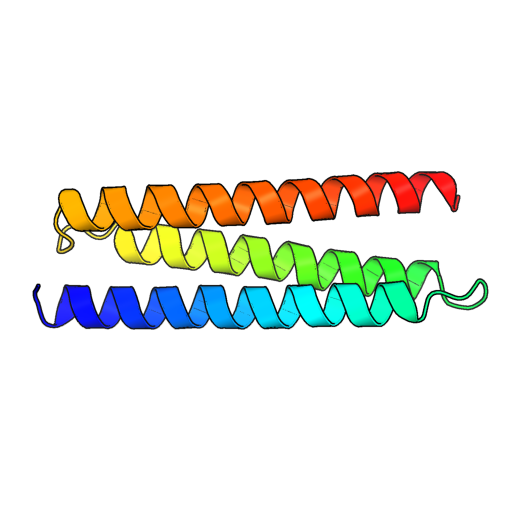 IPR051955 Pectinesterase Inhibitor [PTHR31080] (6-94)

Radius of gyration: 16.28 Å; chains: 1; bounding box: 42×15×47 Å